Protein AF-A0A350ZYY3-F1 (afdb_monomer)

Foldseek 3Di:
DVVLLLVLLQVPVPDDSVRSLVVSLVVCVVVLCVVLVVVLVVLVCCCVPVDDVCNVVSVVVNVCSVVVSCCVN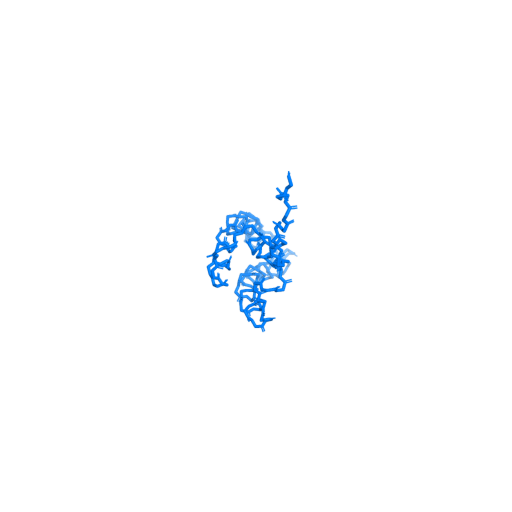VVVSVVCVVVVPDSVVNDDPPPPPPDPPD

Sequence (102 aa):
VFDRVRETFKKRRNMDTPAVLDHAITAMISRTVITHGSTLMMVVSMLIFGGETLYYFALALTIGICFGIYSSIFVASPLVMWLGVSREQFIKPKKEKEEAVV

Structure (mmCIF, N/CA/C/O backbone):
data_AF-A0A350ZYY3-F1
#
_entry.id   AF-A0A350ZYY3-F1
#
loop_
_atom_site.group_PDB
_atom_site.id
_atom_site.type_symbol
_atom_site.label_atom_id
_atom_site.label_alt_id
_atom_site.label_comp_id
_atom_site.label_asym_id
_atom_site.label_entity_id
_atom_site.label_seq_id
_atom_site.pdbx_PDB_ins_code
_atom_site.Cartn_x
_atom_site.Cartn_y
_atom_site.Cartn_z
_atom_site.occupancy
_atom_site.B_iso_or_equiv
_atom_site.auth_seq_id
_atom_site.auth_comp_id
_atom_site.auth_asym_id
_atom_site.auth_atom_id
_atom_site.pdbx_PDB_model_num
ATOM 1 N N . VAL A 1 1 ? -4.187 -2.493 7.513 1.00 73.00 1 VAL A N 1
ATOM 2 C CA . VAL A 1 1 ? -5.571 -1.962 7.593 1.00 73.00 1 VAL A CA 1
ATOM 3 C C . VAL A 1 1 ? -6.406 -2.672 8.643 1.00 73.00 1 VAL A C 1
ATOM 5 O O . VAL A 1 1 ? -6.749 -2.037 9.631 1.00 73.00 1 VAL A O 1
ATOM 8 N N . PHE A 1 2 ? -6.651 -3.977 8.498 1.00 74.50 2 PHE A N 1
ATOM 9 C CA . PHE A 1 2 ? -7.493 -4.757 9.418 1.00 74.50 2 PHE A CA 1
ATOM 10 C C . PHE A 1 2 ? -7.096 -4.663 10.899 1.00 74.50 2 PHE A C 1
ATOM 12 O O . PHE A 1 2 ? -7.954 -4.474 11.756 1.00 74.50 2 PHE A O 1
ATOM 19 N N . ASP A 1 3 ? -5.798 -4.715 11.205 1.00 79.00 3 ASP A N 1
ATOM 20 C CA . ASP A 1 3 ? -5.327 -4.594 12.589 1.00 79.00 3 ASP A CA 1
ATOM 21 C C . ASP A 1 3 ? -5.624 -3.208 13.191 1.00 79.00 3 ASP A C 1
ATOM 23 O O . ASP A 1 3 ? -6.132 -3.091 14.305 1.00 79.00 3 ASP A O 1
ATOM 27 N N . ARG A 1 4 ? -5.442 -2.141 12.401 1.00 79.12 4 ARG A N 1
ATOM 28 C CA . ARG A 1 4 ? -5.739 -0.768 12.829 1.00 79.12 4 ARG A CA 1
ATOM 29 C C . ARG A 1 4 ? -7.236 -0.533 13.027 1.00 79.12 4 ARG A C 1
ATOM 31 O O . ARG A 1 4 ? -7.625 0.177 13.954 1.00 79.12 4 ARG A O 1
ATOM 38 N N . VAL A 1 5 ? -8.069 -1.148 12.189 1.00 77.62 5 VAL A N 1
ATOM 39 C CA . VAL A 1 5 ? -9.530 -1.166 12.351 1.00 77.62 5 VAL A CA 1
ATOM 40 C C . VAL A 1 5 ? -9.896 -1.827 13.682 1.00 77.62 5 VAL A C 1
ATOM 42 O O . VAL A 1 5 ? -10.584 -1.215 14.499 1.00 77.62 5 VAL A O 1
ATOM 45 N N . ARG A 1 6 ? -9.346 -3.016 13.969 1.00 77.06 6 ARG A N 1
ATOM 46 C CA . ARG A 1 6 ? -9.550 -3.734 15.239 1.00 77.06 6 ARG A CA 1
ATOM 47 C C . ARG A 1 6 ? -9.104 -2.919 16.457 1.00 77.06 6 ARG A C 1
ATOM 49 O O . ARG A 1 6 ? -9.806 -2.860 17.466 1.00 77.06 6 ARG A O 1
ATOM 56 N N . GLU A 1 7 ? -7.949 -2.268 16.374 1.00 78.12 7 GLU A N 1
ATOM 57 C CA . GLU A 1 7 ? -7.430 -1.416 17.445 1.00 78.12 7 GLU A CA 1
ATOM 58 C C . GLU A 1 7 ? -8.328 -0.191 17.693 1.00 78.12 7 GLU A C 1
ATOM 60 O O . GLU A 1 7 ? -8.591 0.171 18.844 1.00 78.12 7 GLU A O 1
ATOM 65 N N . THR A 1 8 ? -8.841 0.423 16.623 1.00 76.81 8 THR A N 1
ATOM 66 C CA . THR A 1 8 ? -9.730 1.593 16.697 1.00 76.81 8 THR A CA 1
ATOM 67 C C . THR A 1 8 ? -11.081 1.213 17.307 1.00 76.81 8 THR A C 1
ATOM 69 O O . THR A 1 8 ? -11.544 1.920 18.203 1.00 76.81 8 THR A O 1
ATOM 72 N N . PHE A 1 9 ? -11.640 0.047 16.956 1.00 74.00 9 PHE A N 1
ATOM 73 C CA . PHE 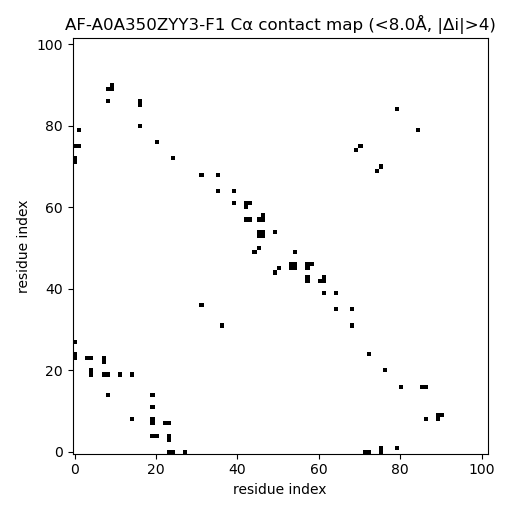A 1 9 ? -12.819 -0.524 17.625 1.00 74.00 9 PHE A CA 1
ATOM 74 C C . PHE A 1 9 ? -12.621 -0.699 19.139 1.00 74.00 9 PHE A C 1
ATOM 76 O O . PHE A 1 9 ? -13.532 -0.428 19.922 1.00 74.00 9 PHE A O 1
ATOM 83 N N . LYS A 1 10 ? -11.426 -1.119 19.577 1.00 71.88 10 LYS A N 1
ATOM 84 C CA . LYS A 1 10 ? -11.123 -1.329 21.003 1.00 71.88 10 LYS A CA 1
ATOM 85 C C . LYS A 1 10 ? -10.917 -0.016 21.771 1.00 71.88 10 LYS A C 1
ATOM 87 O O . LYS A 1 10 ? -11.287 0.067 22.940 1.00 71.88 10 LYS A O 1
ATOM 92 N N . LYS A 1 11 ? -10.318 1.002 21.139 1.00 75.38 11 LYS A N 1
ATOM 93 C CA . LYS A 1 11 ? -9.993 2.297 21.770 1.00 75.38 11 LYS A CA 1
ATOM 94 C C . LYS A 1 11 ? -11.153 3.297 21.762 1.00 75.38 11 LYS A C 1
ATOM 96 O O . LYS A 1 11 ? -11.280 4.083 22.697 1.00 75.38 11 LYS A O 1
ATOM 101 N N . ARG A 1 12 ? -11.993 3.301 20.722 1.00 70.56 12 ARG A N 1
ATOM 102 C CA . ARG A 1 12 ? -13.054 4.302 20.519 1.00 70.56 12 ARG A CA 1
ATOM 103 C C . ARG A 1 12 ? -14.426 3.676 20.731 1.00 70.56 12 ARG A C 1
ATOM 105 O O . ARG A 1 12 ? -15.090 3.205 19.816 1.00 70.56 12 ARG A O 1
ATOM 112 N N . ARG A 1 13 ? -14.868 3.713 21.984 1.00 64.00 13 ARG A N 1
ATOM 113 C CA . ARG A 1 13 ? -16.067 3.030 22.475 1.00 64.00 13 ARG A CA 1
ATOM 114 C C . ARG A 1 13 ? -17.389 3.765 22.172 1.00 64.00 13 ARG A C 1
ATOM 116 O O . ARG A 1 13 ? -18.353 3.514 22.874 1.00 64.00 13 ARG A O 1
ATOM 123 N N . ASN A 1 14 ? -17.459 4.655 21.184 1.00 67.81 14 ASN A N 1
ATOM 124 C CA . ASN A 1 14 ? -18.691 5.376 20.805 1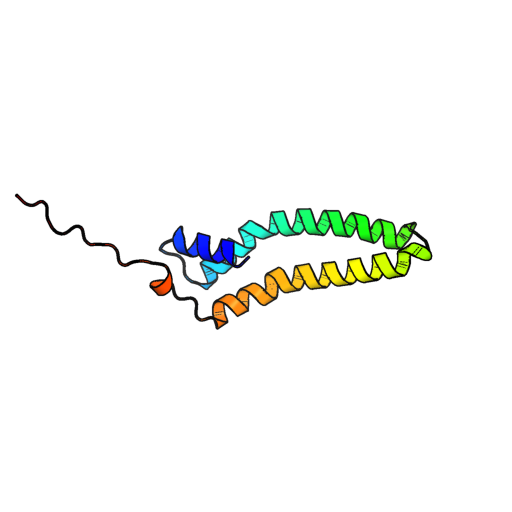.00 67.81 14 ASN A CA 1
ATOM 125 C C . ASN A 1 14 ? -18.758 5.710 19.301 1.00 67.81 14 ASN A C 1
ATOM 127 O O . ASN A 1 14 ? -19.560 6.540 18.897 1.00 67.81 14 ASN A O 1
ATOM 131 N N . MET A 1 15 ? -17.906 5.099 18.473 1.00 70.88 15 MET A N 1
ATOM 132 C CA . MET A 1 15 ? -17.914 5.327 17.024 1.00 70.88 15 MET A CA 1
ATOM 133 C C . MET A 1 15 ? -18.668 4.202 16.315 1.00 70.88 15 MET A C 1
ATOM 135 O O . MET 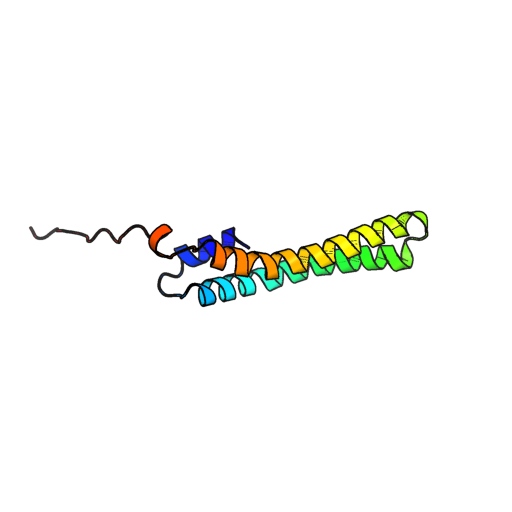A 1 15 ? -18.527 3.036 16.691 1.00 70.88 15 MET A O 1
ATOM 139 N N . ASP A 1 16 ? -19.456 4.571 15.308 1.00 78.25 16 ASP A N 1
ATOM 140 C CA . ASP A 1 16 ? -20.128 3.631 14.412 1.00 78.25 16 ASP A CA 1
ATOM 141 C C . ASP A 1 16 ? -19.114 2.932 13.487 1.00 78.25 16 ASP A C 1
ATOM 143 O O . ASP A 1 16 ? -18.021 3.454 13.241 1.00 78.25 16 ASP A O 1
ATOM 147 N N . THR A 1 17 ? -19.459 1.755 12.970 1.00 76.00 17 THR A N 1
ATOM 148 C CA . THR A 1 17 ? -18.593 0.926 12.116 1.00 76.00 17 THR A CA 1
ATOM 149 C C . THR A 1 17 ? -18.012 1.696 10.918 1.00 76.00 17 THR A C 1
ATOM 151 O O . THR A 1 17 ? -16.794 1.623 10.722 1.00 76.00 17 THR A O 1
ATOM 154 N N . PRO A 1 18 ? -18.787 2.506 10.163 1.00 80.38 18 PRO A N 1
ATOM 155 C CA . PRO A 1 18 ? -18.249 3.326 9.076 1.00 80.38 18 PRO A CA 1
ATOM 156 C C . PRO A 1 18 ? -17.272 4.399 9.571 1.00 80.38 18 PRO A C 1
ATOM 158 O O . PRO A 1 18 ? -16.238 4.626 8.949 1.00 80.38 18 PRO A O 1
ATOM 161 N N . ALA A 1 19 ? -17.548 5.017 10.723 1.00 82.00 19 ALA A N 1
ATOM 162 C CA . ALA A 1 19 ? -16.686 6.047 11.300 1.00 82.00 19 ALA A CA 1
ATOM 163 C C . ALA A 1 19 ? -15.357 5.466 11.812 1.00 82.00 19 ALA A C 1
ATOM 165 O O . ALA A 1 19 ? -14.305 6.097 11.703 1.00 82.00 19 ALA A O 1
ATOM 166 N N . VAL A 1 20 ? -15.380 4.249 12.368 1.00 82.00 20 VAL A N 1
ATOM 167 C CA . VAL A 1 20 ? -14.163 3.520 12.757 1.00 82.00 20 VAL A CA 1
ATOM 168 C C . VAL A 1 20 ? -13.306 3.215 11.532 1.00 82.00 20 VAL A C 1
ATOM 170 O O . VAL A 1 20 ? -12.082 3.352 11.586 1.00 82.00 20 VAL A O 1
ATOM 173 N N . LEU A 1 21 ? -13.947 2.812 10.437 1.00 80.81 21 LEU A N 1
ATOM 174 C CA . LEU A 1 21 ? -13.283 2.482 9.185 1.00 80.81 21 LEU A CA 1
ATOM 175 C C . LEU A 1 21 ? -12.629 3.719 8.564 1.00 80.81 21 LEU A C 1
ATOM 177 O O . LEU A 1 21 ? -11.433 3.690 8.283 1.00 80.81 21 LEU A O 1
ATOM 181 N N . ASP A 1 22 ? -13.372 4.820 8.457 1.00 85.38 22 ASP A N 1
ATOM 182 C CA . ASP A 1 22 ? -12.880 6.107 7.960 1.00 85.38 22 ASP A CA 1
ATOM 183 C C . ASP A 1 22 ? -11.676 6.618 8.770 1.00 85.38 22 ASP A C 1
ATOM 185 O O . ASP A 1 22 ? -10.618 6.948 8.222 1.00 85.38 22 ASP A O 1
ATOM 189 N N . HIS A 1 23 ? -11.768 6.559 10.102 1.00 86.56 23 HIS A N 1
ATOM 190 C CA . HIS A 1 23 ? -10.664 6.942 10.979 1.00 86.56 23 HIS A CA 1
ATOM 191 C C . HIS A 1 23 ? -9.450 6.016 10.818 1.00 86.56 23 HIS A C 1
ATOM 193 O O . HIS A 1 23 ? -8.301 6.468 10.872 1.00 86.56 23 HIS A O 1
ATOM 199 N N . ALA A 1 24 ? -9.666 4.709 10.656 1.00 83.25 24 ALA A N 1
ATOM 200 C CA . ALA A 1 24 ? -8.576 3.771 10.428 1.00 83.25 24 ALA A CA 1
ATOM 201 C C . ALA A 1 24 ? -7.872 4.074 9.100 1.00 83.25 24 ALA A C 1
ATOM 203 O O . ALA A 1 24 ? -6.645 4.184 9.095 1.00 83.25 24 ALA A O 1
ATOM 204 N N . ILE A 1 25 ? -8.629 4.262 8.013 1.00 84.75 25 ILE A N 1
ATOM 205 C CA . ILE A 1 25 ? -8.117 4.596 6.676 1.00 84.75 25 ILE A CA 1
ATOM 206 C C . ILE A 1 25 ? -7.303 5.889 6.730 1.00 84.75 25 ILE A C 1
ATOM 208 O O . ILE A 1 25 ? -6.129 5.881 6.356 1.00 84.75 25 ILE A O 1
ATOM 212 N N . THR A 1 26 ? -7.875 6.959 7.282 1.00 87.50 26 THR A N 1
ATOM 213 C CA . THR A 1 26 ? -7.212 8.264 7.412 1.00 87.50 26 THR A CA 1
ATOM 214 C C . THR A 1 26 ? -5.884 8.155 8.163 1.00 87.50 26 THR A C 1
ATOM 216 O O . THR A 1 26 ? -4.876 8.713 7.735 1.00 87.50 26 THR A O 1
ATOM 219 N N . ALA A 1 27 ? -5.829 7.357 9.235 1.00 86.50 27 ALA A N 1
ATOM 220 C CA . ALA A 1 27 ? -4.600 7.148 10.002 1.00 86.50 27 ALA A CA 1
ATOM 221 C C . ALA A 1 27 ? -3.499 6.387 9.237 1.00 86.50 27 ALA A C 1
ATOM 223 O O . ALA A 1 27 ? -2.331 6.451 9.623 1.00 86.50 27 ALA A O 1
ATOM 224 N N . MET A 1 28 ? -3.845 5.639 8.185 1.00 87.44 28 MET A N 1
ATOM 225 C CA . MET A 1 28 ? -2.879 4.881 7.384 1.00 87.44 28 MET A CA 1
ATOM 226 C C . MET A 1 28 ? -2.511 5.568 6.073 1.00 87.44 28 MET A C 1
ATOM 228 O O . MET A 1 28 ? -1.426 5.285 5.570 1.00 87.44 28 MET A O 1
ATOM 232 N N . ILE A 1 29 ? -3.341 6.483 5.556 1.00 87.62 29 ILE A N 1
ATOM 233 C CA . ILE A 1 29 ? -3.103 7.189 4.286 1.00 87.62 29 ILE A CA 1
ATOM 234 C C . ILE A 1 29 ? -1.685 7.756 4.216 1.00 87.62 29 ILE A C 1
ATOM 236 O O . ILE A 1 29 ? -0.979 7.461 3.258 1.00 87.62 29 ILE A O 1
ATOM 240 N N . SER A 1 30 ? -1.217 8.475 5.240 1.00 90.75 30 SER A N 1
ATOM 241 C CA . SER A 1 30 ? 0.122 9.080 5.205 1.00 90.75 30 SER A CA 1
ATOM 242 C C . SER A 1 30 ? 1.231 8.037 5.067 1.00 90.75 30 SER A C 1
ATOM 244 O O . SER A 1 30 ? 2.146 8.206 4.267 1.00 90.75 30 SER A O 1
ATOM 246 N N . ARG A 1 31 ? 1.142 6.920 5.800 1.00 89.50 31 ARG A N 1
ATOM 247 C CA . ARG A 1 31 ? 2.129 5.833 5.708 1.00 89.50 31 ARG A CA 1
ATOM 248 C C . ARG A 1 31 ? 2.077 5.164 4.335 1.00 89.50 31 ARG A C 1
ATOM 250 O O . ARG A 1 31 ? 3.124 4.937 3.738 1.00 89.50 31 ARG A O 1
ATOM 257 N N . THR A 1 32 ? 0.875 4.874 3.841 1.00 89.56 32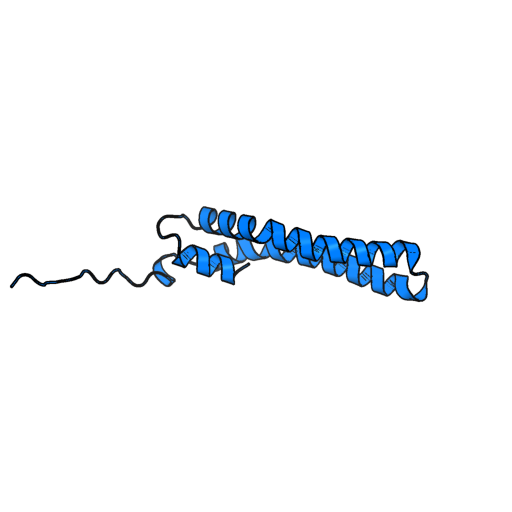 THR A N 1
ATOM 258 C CA . THR A 1 32 ? 0.661 4.273 2.521 1.00 89.56 32 THR A CA 1
ATOM 259 C C . THR A 1 32 ? 1.253 5.163 1.433 1.00 89.56 32 THR A C 1
ATOM 261 O O . THR A 1 32 ? 2.051 4.690 0.633 1.00 89.56 32 THR A O 1
ATOM 264 N N . VAL A 1 33 ? 0.945 6.461 1.443 1.00 90.06 33 VAL A N 1
ATOM 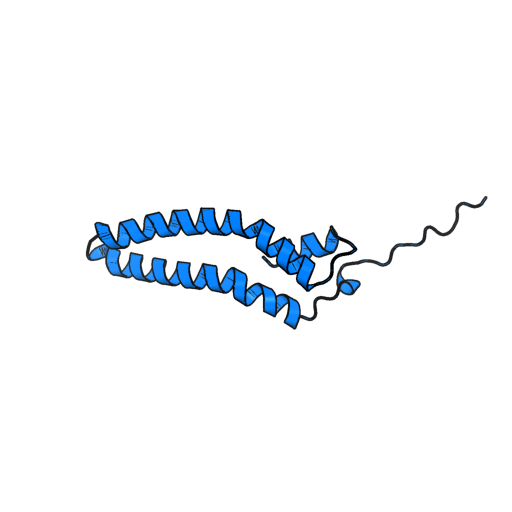265 C CA . VAL A 1 33 ? 1.453 7.427 0.459 1.00 90.06 33 VAL A CA 1
ATOM 266 C C . VAL A 1 33 ? 2.975 7.535 0.519 1.00 90.06 33 VAL A C 1
ATOM 268 O O . VAL A 1 33 ? 3.613 7.518 -0.525 1.00 90.06 33 VAL A O 1
ATOM 271 N N . ILE A 1 34 ? 3.578 7.586 1.709 1.00 92.56 34 ILE A N 1
ATOM 272 C CA . ILE A 1 34 ? 5.037 7.704 1.838 1.00 92.56 34 ILE A CA 1
ATOM 273 C C . ILE A 1 34 ? 5.745 6.451 1.310 1.00 92.56 34 ILE A C 1
ATOM 275 O O . ILE A 1 34 ? 6.662 6.564 0.501 1.00 92.56 34 ILE A O 1
ATOM 279 N N . THR A 1 35 ? 5.338 5.256 1.744 1.00 92.31 35 THR A N 1
ATOM 280 C CA . THR A 1 35 ? 6.018 4.009 1.356 1.00 92.31 35 THR A CA 1
ATOM 281 C C . THR A 1 35 ? 5.757 3.643 -0.103 1.00 92.31 35 THR A C 1
ATOM 283 O O . 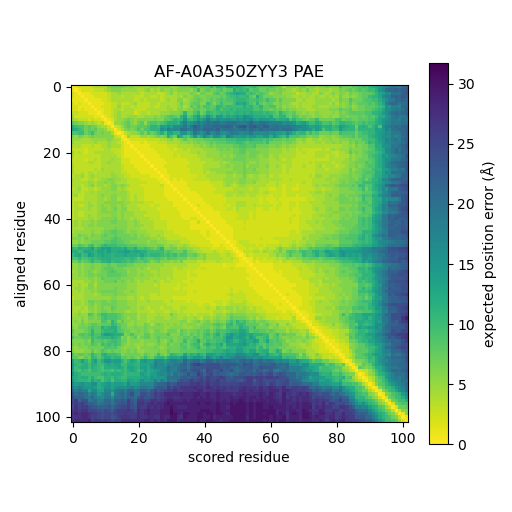THR A 1 35 ? 6.675 3.253 -0.825 1.00 92.31 35 THR A O 1
ATOM 286 N N . HIS A 1 36 ? 4.517 3.778 -0.571 1.00 91.94 36 HIS A N 1
ATOM 287 C CA . HIS A 1 36 ? 4.200 3.472 -1.960 1.00 91.94 36 HIS A CA 1
ATOM 288 C C . HIS A 1 36 ? 4.652 4.568 -2.924 1.00 91.94 36 HIS A C 1
ATOM 290 O O . HIS A 1 36 ? 5.082 4.259 -4.027 1.00 91.94 36 HIS A O 1
ATOM 296 N N . GLY A 1 37 ? 4.611 5.835 -2.514 1.00 93.00 37 GLY A N 1
ATOM 297 C CA . GLY A 1 37 ? 5.104 6.950 -3.319 1.00 93.00 37 GLY A CA 1
ATOM 298 C C . GLY A 1 37 ? 6.615 6.892 -3.524 1.00 93.00 37 GLY A C 1
ATOM 299 O O . GLY A 1 37 ? 7.080 7.061 -4.648 1.00 93.00 37 GLY A O 1
ATOM 300 N N . SER A 1 38 ? 7.390 6.588 -2.476 1.00 94.56 38 SER A N 1
ATOM 301 C CA . SER A 1 38 ? 8.847 6.454 -2.602 1.00 94.56 38 SER A CA 1
ATOM 302 C C . SER A 1 38 ? 9.247 5.262 -3.474 1.00 94.56 38 SER A C 1
ATOM 304 O O . SER A 1 38 ? 10.123 5.387 -4.331 1.00 94.56 38 SER A O 1
ATOM 306 N N . THR A 1 39 ? 8.567 4.123 -3.321 1.00 94.56 39 THR A N 1
ATOM 307 C CA . THR A 1 39 ? 8.814 2.941 -4.160 1.00 94.56 39 THR A CA 1
ATOM 308 C C . THR A 1 39 ? 8.376 3.165 -5.605 1.00 94.56 39 THR A C 1
ATOM 310 O O . THR A 1 39 ? 9.135 2.831 -6.508 1.00 94.56 39 THR A O 1
ATOM 313 N N . LEU A 1 40 ? 7.225 3.799 -5.856 1.00 94.38 40 LEU A N 1
ATOM 314 C CA . LEU A 1 40 ? 6.809 4.174 -7.211 1.00 94.38 40 LEU A CA 1
ATOM 315 C C . LEU A 1 40 ? 7.808 5.124 -7.865 1.00 94.38 40 LEU A C 1
ATOM 317 O O . LEU A 1 40 ? 8.170 4.906 -9.013 1.00 94.38 40 LEU A O 1
ATOM 321 N N . MET A 1 41 ? 8.304 6.133 -7.145 1.00 94.44 41 MET A N 1
ATOM 322 C CA . MET A 1 41 ? 9.311 7.055 -7.678 1.00 94.44 41 MET A CA 1
ATOM 323 C C . MET A 1 41 ? 10.580 6.312 -8.125 1.00 94.44 41 MET A C 1
ATOM 325 O O . MET A 1 41 ? 11.096 6.560 -9.218 1.00 94.44 41 MET A O 1
ATOM 329 N N . MET A 1 42 ? 11.045 5.353 -7.318 1.00 95.50 42 MET A N 1
ATOM 330 C CA . MET A 1 42 ? 12.176 4.490 -7.664 1.00 95.50 42 MET A CA 1
ATOM 331 C C . MET A 1 42 ? 11.876 3.623 -8.898 1.00 95.50 42 MET A C 1
ATOM 333 O O . MET A 1 42 ? 12.659 3.616 -9.846 1.00 95.50 42 MET A O 1
ATOM 337 N N . VAL A 1 43 ? 10.749 2.902 -8.910 1.00 95.81 43 VAL A N 1
ATOM 338 C CA . VAL A 1 43 ? 10.412 1.975 -10.004 1.00 95.81 43 VAL A CA 1
ATOM 339 C C . VAL A 1 43 ? 10.153 2.724 -11.311 1.00 95.81 43 VAL A C 1
ATOM 341 O O . VAL A 1 43 ? 10.604 2.274 -12.358 1.00 95.81 43 VAL A O 1
ATOM 344 N N . VAL A 1 44 ? 9.499 3.887 -11.272 1.00 94.31 44 VAL A N 1
ATOM 345 C CA . VAL A 1 44 ? 9.280 4.736 -12.454 1.00 94.31 44 VAL A CA 1
ATOM 346 C C . VAL A 1 44 ? 10.607 5.239 -13.015 1.00 94.31 44 VAL A C 1
ATOM 348 O O . VAL A 1 44 ? 10.807 5.206 -14.228 1.00 94.31 44 VAL A O 1
ATOM 351 N N . SER A 1 45 ? 11.549 5.629 -12.152 1.00 95.12 45 SER A N 1
ATOM 352 C CA . SER A 1 45 ? 12.902 5.984 -12.597 1.00 95.12 45 SER A CA 1
ATOM 353 C C . SER A 1 45 ? 13.581 4.798 -13.289 1.00 95.12 45 SER A C 1
ATOM 355 O O . SER A 1 45 ? 14.171 4.959 -14.351 1.00 95.12 45 SER A O 1
ATOM 357 N N . MET A 1 46 ? 13.435 3.586 -12.750 1.00 94.88 46 MET A N 1
ATOM 358 C CA . MET A 1 46 ? 13.953 2.369 -13.380 1.00 94.88 46 MET A CA 1
ATOM 359 C C . MET A 1 46 ? 13.234 2.023 -14.695 1.00 94.88 46 MET A C 1
ATOM 361 O O . MET A 1 46 ? 13.868 1.523 -15.617 1.00 94.88 46 MET A O 1
ATOM 365 N N . LEU A 1 47 ? 11.937 2.310 -14.816 1.00 92.62 47 LEU A N 1
ATOM 366 C CA . LEU A 1 47 ? 11.158 2.057 -16.030 1.00 92.62 47 LEU A CA 1
ATOM 367 C C . LEU A 1 47 ? 11.571 2.985 -17.182 1.00 92.62 47 LEU A C 1
ATOM 369 O O . LEU A 1 47 ? 11.607 2.548 -18.329 1.00 92.62 47 LEU A O 1
ATOM 373 N N . ILE A 1 48 ? 11.886 4.249 -16.878 1.00 93.31 48 ILE A N 1
ATOM 374 C CA . ILE A 1 48 ? 12.270 5.259 -17.877 1.00 93.31 48 ILE A CA 1
ATOM 375 C C . ILE A 1 48 ? 13.774 5.196 -18.186 1.00 93.31 48 ILE A C 1
ATOM 377 O O . ILE A 1 48 ? 14.163 5.295 -19.347 1.00 93.31 48 ILE A O 1
ATOM 381 N N . PHE A 1 49 ? 14.623 5.022 -17.167 1.00 93.50 49 PHE A N 1
ATOM 382 C CA . PHE A 1 49 ? 16.084 5.130 -17.291 1.00 93.50 49 PHE A CA 1
ATOM 383 C C . PHE A 1 49 ? 16.839 3.792 -17.185 1.00 93.50 49 PHE A C 1
ATOM 385 O O . PHE A 1 49 ? 18.046 3.765 -17.404 1.00 93.50 49 PHE A O 1
ATOM 392 N N . GLY A 1 50 ? 16.180 2.680 -16.841 1.00 88.56 50 GLY A N 1
ATOM 393 C CA . GLY A 1 50 ? 16.839 1.394 -16.556 1.00 88.56 50 GLY A CA 1
ATOM 394 C C . GLY A 1 50 ? 17.212 0.536 -17.773 1.00 88.56 50 GLY A C 1
ATOM 395 O O . GLY A 1 50 ? 17.910 -0.463 -17.606 1.00 88.56 50 GLY A O 1
ATOM 396 N N . GLY A 1 51 ? 16.780 0.905 -18.984 1.00 91.19 51 GLY A N 1
ATOM 397 C CA . GLY A 1 51 ? 17.078 0.170 -20.222 1.00 91.19 51 GLY A CA 1
ATOM 398 C C . GLY A 1 51 ? 16.293 -1.142 -20.400 1.00 91.19 51 GLY A C 1
ATOM 399 O O . GLY A 1 51 ? 15.460 -1.513 -19.572 1.00 91.19 51 GLY A O 1
ATOM 400 N N . GLU A 1 52 ? 16.552 -1.857 -21.501 1.00 90.81 52 GLU A N 1
ATOM 401 C CA . GLU A 1 52 ? 15.757 -3.026 -21.928 1.00 90.81 52 GLU A CA 1
ATOM 402 C C . GLU A 1 52 ? 15.784 -4.188 -20.926 1.00 90.81 52 GLU A C 1
ATOM 404 O O . GLU A 1 52 ? 14.759 -4.825 -20.682 1.00 90.81 52 GLU A O 1
ATOM 409 N N . THR A 1 53 ? 16.931 -4.427 -20.284 1.00 92.69 53 THR A N 1
ATOM 410 C CA . THR A 1 53 ? 17.104 -5.524 -19.321 1.00 92.69 53 THR A CA 1
ATOM 411 C C . THR A 1 53 ? 16.183 -5.388 -18.106 1.00 92.69 53 THR A C 1
ATOM 413 O O . THR A 1 53 ? 15.696 -6.388 -17.583 1.00 92.69 53 THR A O 1
ATOM 416 N N . LEU A 1 54 ? 15.931 -4.158 -17.644 1.00 93.88 54 LEU A N 1
ATOM 417 C CA . LEU A 1 54 ? 15.124 -3.890 -16.449 1.00 93.88 54 LEU A CA 1
ATOM 418 C C . LEU A 1 54 ? 13.675 -3.516 -16.771 1.00 93.88 54 LEU A C 1
ATOM 420 O O . LEU A 1 54 ? 12.853 -3.471 -15.856 1.00 93.88 54 LEU A O 1
ATOM 424 N N . TYR A 1 55 ? 13.341 -3.285 -18.042 1.00 92.88 55 TYR A N 1
ATOM 425 C CA . TYR A 1 55 ? 12.041 -2.763 -18.454 1.00 92.88 55 TYR A CA 1
ATOM 426 C C . TYR A 1 55 ? 10.871 -3.636 -17.984 1.00 92.88 55 TYR A C 1
ATOM 428 O O . TYR A 1 55 ? 9.986 -3.160 -17.275 1.00 92.88 55 TYR A O 1
ATOM 436 N N . TYR A 1 56 ? 10.882 -4.934 -18.303 1.00 94.12 56 TYR A N 1
ATOM 437 C CA . TYR A 1 56 ? 9.787 -5.835 -17.922 1.00 94.12 56 TYR A CA 1
ATOM 438 C C . TYR A 1 56 ? 9.695 -6.055 -16.411 1.00 94.12 56 TYR A C 1
ATOM 440 O O . TYR A 1 56 ? 8.599 -6.206 -15.869 1.00 94.12 56 TYR A O 1
ATOM 448 N N . PHE A 1 57 ? 10.831 -6.020 -15.716 1.00 93.94 57 PHE A N 1
ATOM 449 C CA . PHE A 1 57 ? 10.864 -6.102 -14.261 1.00 93.94 57 PHE A CA 1
ATOM 450 C C . PHE A 1 57 ? 10.248 -4.848 -13.621 1.00 93.94 57 PHE A C 1
ATOM 452 O O . PHE A 1 57 ? 9.353 -4.956 -12.781 1.00 93.94 57 PHE A O 1
ATOM 459 N N . ALA A 1 58 ? 10.651 -3.656 -14.071 1.00 94.25 58 ALA A N 1
ATOM 460 C CA . ALA A 1 58 ? 10.085 -2.384 -13.630 1.00 94.25 58 ALA A CA 1
ATOM 461 C C . ALA A 1 58 ? 8.586 -2.286 -13.946 1.00 94.25 58 ALA A C 1
ATOM 463 O O . ALA A 1 58 ? 7.805 -1.810 -13.122 1.00 94.25 58 ALA A O 1
ATOM 464 N N . LEU A 1 59 ? 8.169 -2.770 -15.118 1.00 94.38 59 LEU A N 1
ATOM 465 C CA . LEU A 1 59 ? 6.775 -2.782 -15.546 1.00 94.38 59 LEU A CA 1
ATOM 466 C C . LEU A 1 59 ? 5.924 -3.662 -14.621 1.00 94.38 59 LEU A C 1
ATOM 468 O O . LEU A 1 59 ? 4.906 -3.202 -14.103 1.00 94.38 59 LEU A O 1
ATOM 472 N N . ALA A 1 60 ? 6.373 -4.891 -14.348 1.00 95.31 60 ALA A N 1
ATOM 473 C CA . ALA A 1 60 ? 5.691 -5.807 -13.437 1.00 95.31 60 ALA A CA 1
ATOM 474 C C . ALA A 1 60 ? 5.581 -5.229 -12.016 1.00 95.31 60 ALA A C 1
ATOM 476 O O . ALA A 1 60 ? 4.510 -5.286 -11.408 1.00 95.31 60 ALA A O 1
ATOM 477 N N . LEU A 1 61 ? 6.656 -4.615 -11.505 1.00 94.88 61 LEU A N 1
ATOM 478 C CA . LEU A 1 61 ? 6.647 -3.945 -10.202 1.00 94.88 61 LEU A CA 1
ATOM 479 C C . LEU A 1 61 ? 5.689 -2.752 -10.168 1.00 94.88 61 LEU A C 1
ATOM 481 O O . LEU A 1 61 ? 4.929 -2.613 -9.214 1.00 94.88 61 LEU A O 1
ATOM 485 N N . THR A 1 62 ? 5.692 -1.911 -11.204 1.00 93.62 62 THR A N 1
ATOM 486 C CA . THR A 1 62 ? 4.813 -0.733 -11.290 1.00 93.62 62 THR A CA 1
ATOM 487 C C . THR A 1 62 ? 3.352 -1.161 -11.235 1.00 93.62 62 THR A C 1
ATOM 489 O O . THR A 1 62 ? 2.582 -0.662 -10.415 1.00 93.62 62 THR A O 1
ATOM 492 N N . ILE A 1 63 ? 2.984 -2.141 -12.064 1.00 94.75 63 ILE A N 1
ATOM 493 C CA . ILE A 1 63 ? 1.632 -2.700 -12.112 1.00 94.75 63 ILE A CA 1
ATOM 494 C C . ILE A 1 63 ? 1.261 -3.295 -10.747 1.00 94.75 63 ILE A C 1
ATOM 496 O O . ILE A 1 63 ? 0.224 -2.943 -10.182 1.00 94.75 63 ILE A O 1
ATOM 500 N N . GLY A 1 64 ? 2.125 -4.140 -10.178 1.00 93.88 64 GLY A N 1
ATOM 501 C CA . GLY A 1 64 ? 1.887 -4.775 -8.883 1.00 93.88 64 GLY A CA 1
ATOM 502 C C . GLY A 1 64 ? 1.684 -3.770 -7.747 1.00 93.88 64 GLY A C 1
ATOM 503 O O . GLY A 1 64 ? 0.774 -3.935 -6.934 1.00 93.88 64 GLY A O 1
ATOM 504 N N . ILE A 1 65 ? 2.475 -2.694 -7.713 1.00 92.81 65 ILE A N 1
ATOM 505 C CA . ILE A 1 65 ? 2.347 -1.642 -6.702 1.00 92.81 65 ILE A CA 1
ATOM 506 C C . ILE A 1 65 ? 1.028 -0.875 -6.876 1.00 92.81 65 ILE A C 1
ATOM 508 O O . ILE A 1 65 ? 0.313 -0.695 -5.890 1.00 92.81 65 ILE A O 1
ATOM 512 N N . CYS A 1 66 ? 0.656 -0.485 -8.100 1.00 90.19 66 CYS A N 1
ATOM 513 C CA . CYS A 1 66 ? -0.610 0.206 -8.370 1.00 90.19 66 CYS A CA 1
ATOM 514 C C . CYS A 1 66 ? -1.824 -0.607 -7.891 1.00 90.19 66 CYS A C 1
ATOM 516 O O . CYS A 1 66 ? -2.662 -0.097 -7.140 1.00 90.19 66 CYS A O 1
ATOM 518 N N . PHE A 1 67 ? -1.891 -1.891 -8.258 1.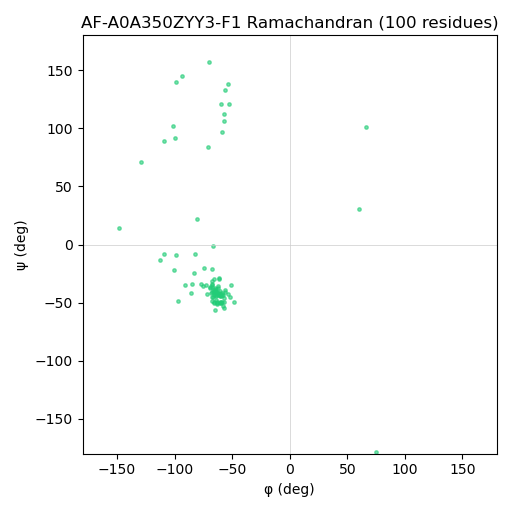00 91.31 67 PHE A N 1
ATOM 519 C CA . PHE A 1 67 ? -2.969 -2.776 -7.812 1.00 91.31 67 PHE A CA 1
ATOM 520 C C . PHE A 1 67 ? -2.906 -3.067 -6.305 1.00 91.31 67 PHE A C 1
ATOM 522 O O . PHE A 1 67 ? -3.948 -3.150 -5.653 1.00 91.31 67 PHE A O 1
ATOM 529 N N . GLY A 1 68 ? -1.708 -3.164 -5.722 1.00 88.44 68 GLY A N 1
ATOM 530 C CA . GLY A 1 68 ? -1.512 -3.389 -4.290 1.00 88.44 68 GLY A CA 1
ATOM 531 C C . GLY A 1 68 ? -2.025 -2.239 -3.418 1.00 88.44 68 GLY A C 1
ATOM 532 O O . GLY A 1 68 ? -2.713 -2.486 -2.423 1.00 88.44 68 GLY A O 1
ATOM 533 N N . ILE A 1 69 ? -1.751 -0.988 -3.805 1.00 86.75 69 ILE A N 1
ATOM 534 C CA . ILE A 1 69 ? -2.247 0.209 -3.100 1.00 86.75 69 ILE A CA 1
ATOM 535 C C . ILE A 1 69 ? -3.771 0.256 -3.155 1.00 86.75 69 ILE A C 1
ATOM 537 O O . ILE A 1 69 ? -4.428 0.409 -2.123 1.00 86.75 69 ILE A O 1
ATOM 541 N N . TYR A 1 70 ? -4.326 0.100 -4.361 1.00 85.31 70 TYR A N 1
ATOM 542 C CA . TYR A 1 70 ? -5.765 0.155 -4.584 1.00 85.31 70 TYR A CA 1
ATOM 543 C C . TYR A 1 70 ? -6.489 -0.934 -3.782 1.00 85.31 70 TYR A C 1
ATOM 545 O O . TYR A 1 70 ? -7.406 -0.638 -3.015 1.00 85.31 70 TYR A O 1
ATOM 553 N N . SER A 1 71 ? -6.010 -2.179 -3.870 1.00 84.81 71 SER A N 1
ATOM 554 C CA . SER A 1 71 ? -6.586 -3.317 -3.148 1.00 84.81 71 SER A CA 1
ATOM 555 C C . SER A 1 71 ? -6.560 -3.110 -1.630 1.00 84.81 71 SER A C 1
ATOM 557 O O . SER A 1 71 ? -7.567 -3.298 -0.946 1.00 84.81 71 SER A O 1
ATOM 559 N N . SER A 1 72 ? -5.443 -2.620 -1.090 1.00 79.75 72 SER A N 1
ATOM 560 C CA . SER A 1 72 ? -5.264 -2.468 0.358 1.00 79.75 72 SER A CA 1
ATOM 561 C C . SER A 1 72 ? -6.266 -1.509 1.015 1.00 79.75 72 SER A C 1
ATOM 563 O O . SER A 1 72 ? -6.600 -1.704 2.184 1.00 79.75 72 SER A O 1
ATOM 565 N N . ILE A 1 73 ? -6.752 -0.488 0.297 1.00 77.06 73 ILE A N 1
ATOM 566 C CA . ILE A 1 73 ? -7.700 0.510 0.826 1.00 77.06 73 ILE A CA 1
ATOM 567 C C . ILE A 1 73 ? -9.146 0.150 0.456 1.00 77.06 73 ILE A C 1
ATOM 569 O O . ILE A 1 73 ? -10.026 0.133 1.324 1.00 77.06 73 ILE A O 1
ATOM 573 N N . PHE A 1 74 ? -9.389 -0.164 -0.820 1.00 74.50 74 PHE A N 1
ATOM 574 C CA . PHE A 1 74 ? -10.741 -0.341 -1.354 1.00 74.50 74 PHE A CA 1
ATOM 575 C C . PHE A 1 74 ? -11.325 -1.730 -1.114 1.00 74.50 74 PHE A C 1
ATOM 577 O O . PHE A 1 74 ? -12.541 -1.847 -1.050 1.00 74.50 74 PHE A O 1
ATOM 584 N N . VAL A 1 75 ? -10.505 -2.771 -0.940 1.00 76.75 75 VAL A N 1
ATOM 585 C CA . VAL A 1 75 ? -11.002 -4.135 -0.678 1.00 76.75 75 VAL A CA 1
ATOM 586 C C . VAL A 1 75 ? -11.128 -4.389 0.824 1.00 76.75 75 VAL A C 1
ATOM 588 O O . VAL A 1 75 ? -12.077 -5.029 1.271 1.00 76.75 75 VAL A O 1
ATOM 591 N N . ALA A 1 76 ? -10.224 -3.830 1.636 1.00 72.69 76 ALA A N 1
ATOM 592 C CA . ALA A 1 76 ? -10.237 -4.029 3.085 1.00 72.69 76 ALA A CA 1
ATOM 593 C C . ALA A 1 76 ? -11.483 -3.445 3.772 1.00 72.69 76 ALA A C 1
ATOM 595 O O . ALA A 1 76 ? -12.018 -4.049 4.699 1.00 72.69 76 ALA A O 1
ATOM 596 N N . SER A 1 77 ? -11.956 -2.291 3.305 1.00 71.44 77 SER A N 1
ATOM 597 C CA . SER A 1 77 ? -13.107 -1.581 3.871 1.00 71.44 77 SER A CA 1
ATOM 598 C C . SER A 1 77 ? -14.431 -2.363 3.732 1.00 71.44 77 SER A C 1
ATOM 600 O O . SER A 1 77 ? -15.036 -2.696 4.756 1.00 71.44 77 SER A O 1
ATOM 602 N N . PRO A 1 78 ? -14.863 -2.757 2.518 1.00 72.56 78 PRO A N 1
ATOM 603 C CA . PRO A 1 78 ? -16.048 -3.588 2.338 1.00 72.56 78 PRO A CA 1
ATOM 604 C C . PRO A 1 78 ? -15.878 -4.995 2.919 1.00 72.56 78 PRO A C 1
ATOM 606 O O . PRO A 1 78 ? -16.860 -5.546 3.397 1.00 72.56 78 PRO A O 1
ATOM 609 N N . LEU A 1 79 ? -14.663 -5.563 2.971 1.00 74.88 79 LEU A N 1
ATOM 610 C CA . LEU A 1 79 ? -14.431 -6.844 3.656 1.00 74.88 79 LEU A CA 1
ATOM 611 C C . LEU A 1 79 ? -14.777 -6.780 5.146 1.00 74.88 79 LEU A C 1
ATOM 613 O O . LEU A 1 79 ? -15.420 -7.693 5.654 1.00 74.88 79 LEU A O 1
ATOM 617 N N . VAL A 1 80 ? -14.378 -5.715 5.850 1.00 72.56 80 VAL A N 1
ATOM 618 C CA . VAL A 1 80 ? -14.727 -5.532 7.272 1.00 72.56 80 VAL A CA 1
ATOM 619 C C . VAL A 1 80 ? -16.236 -5.386 7.450 1.00 72.56 80 VAL A C 1
ATOM 621 O O . VAL A 1 80 ? -16.795 -5.958 8.383 1.00 72.56 80 VAL A O 1
ATOM 624 N N . MET A 1 81 ? -16.895 -4.642 6.559 1.00 71.25 81 MET A N 1
ATOM 625 C CA . MET A 1 81 ? -18.350 -4.483 6.593 1.00 71.25 81 MET A CA 1
ATOM 626 C C . MET A 1 81 ? -19.073 -5.805 6.299 1.00 71.25 81 MET A C 1
ATOM 628 O O . MET A 1 81 ? -20.050 -6.132 6.964 1.00 71.25 81 MET A O 1
ATOM 632 N N . TRP A 1 82 ? -18.569 -6.589 5.343 1.00 69.69 82 TRP A N 1
ATOM 633 C CA . TRP A 1 82 ? -19.155 -7.863 4.925 1.00 69.69 82 TRP A CA 1
ATOM 634 C C . TRP A 1 82 ? -18.955 -8.981 5.950 1.00 69.69 82 TRP A C 1
ATOM 636 O O . TRP A 1 82 ? -19.859 -9.779 6.174 1.00 69.69 82 TRP A O 1
ATOM 646 N N . LEU A 1 83 ? -17.814 -8.996 6.645 1.00 71.38 83 LEU A N 1
ATOM 647 C CA . LEU A 1 83 ? -17.548 -9.906 7.765 1.00 71.38 83 LEU A CA 1
ATOM 648 C C . LEU A 1 83 ? -18.440 -9.639 8.991 1.00 71.38 83 LEU A C 1
ATOM 650 O O . LEU A 1 83 ? -18.311 -10.345 9.989 1.00 71.38 83 LEU A O 1
ATOM 654 N N . GLY A 1 84 ? -19.326 -8.635 8.936 1.00 64.25 84 GLY A N 1
ATOM 655 C CA . GLY A 1 84 ? -20.309 -8.367 9.983 1.00 64.25 84 GLY A CA 1
ATOM 656 C C . GLY A 1 84 ? -19.663 -8.067 11.330 1.00 64.25 84 GLY A C 1
ATOM 657 O O . GLY A 1 84 ? -20.228 -8.407 12.365 1.00 64.25 84 GLY A O 1
ATOM 658 N N . VAL A 1 85 ? -18.459 -7.480 11.310 1.00 63.94 85 VAL A N 1
ATOM 659 C CA . VAL A 1 85 ? -17.661 -7.167 12.499 1.00 63.94 85 VAL A CA 1
ATOM 660 C C . VAL A 1 85 ? -18.480 -6.232 13.388 1.00 63.94 85 VAL A C 1
ATOM 662 O O . VAL A 1 85 ? -18.518 -5.022 13.164 1.00 63.94 85 VAL A O 1
ATOM 665 N N . SER A 1 86 ? -19.153 -6.799 14.389 1.00 58.03 86 SER A N 1
ATOM 666 C CA . SER A 1 86 ? -19.981 -6.039 15.321 1.00 58.03 86 SER A CA 1
ATOM 667 C C . SER A 1 86 ? -19.177 -5.655 16.558 1.00 58.03 86 SER A C 1
ATOM 669 O O . SER A 1 86 ? -18.339 -6.416 17.057 1.00 58.03 86 SER A O 1
ATOM 671 N N . ARG A 1 87 ? -19.468 -4.467 17.103 1.00 60.44 87 ARG A N 1
ATOM 672 C CA . ARG A 1 87 ? -18.887 -3.970 18.361 1.00 60.44 87 ARG A CA 1
ATOM 673 C C . ARG A 1 87 ? -19.015 -4.980 19.498 1.00 60.44 87 ARG A C 1
ATOM 675 O O . ARG A 1 87 ? -18.099 -5.059 20.320 1.00 60.44 87 ARG A O 1
ATOM 682 N N . GLU A 1 88 ? -20.104 -5.750 19.544 1.00 61.41 88 GLU A N 1
ATOM 683 C CA . GLU A 1 88 ? -20.336 -6.736 20.605 1.00 61.41 88 GLU A CA 1
ATOM 684 C C . GLU A 1 88 ? -19.261 -7.835 20.649 1.00 61.41 88 GLU A C 1
ATOM 686 O O . GLU A 1 88 ? -18.943 -8.331 21.727 1.00 61.41 88 GLU A O 1
ATOM 691 N N . GLN A 1 89 ? -18.625 -8.172 19.521 1.00 58.31 89 GLN A N 1
ATOM 692 C CA . GLN A 1 89 ? -17.612 -9.236 19.466 1.00 58.31 89 GLN A CA 1
ATOM 693 C C . GLN A 1 89 ? -16.263 -8.824 20.081 1.00 58.31 89 GLN A C 1
ATOM 695 O O . GLN A 1 89 ? -15.456 -9.679 20.450 1.00 58.31 89 GLN A O 1
ATOM 700 N N . PHE A 1 90 ? -15.999 -7.519 20.213 1.00 58.50 90 PHE A N 1
ATOM 701 C CA . PHE A 1 90 ? -14.720 -6.992 20.713 1.00 58.50 90 PHE A CA 1
ATOM 702 C C . PHE A 1 90 ? -14.834 -6.288 22.069 1.00 58.50 90 PHE A C 1
ATOM 704 O O . PHE A 1 90 ? -13.814 -6.045 22.724 1.00 58.50 90 PHE A O 1
ATOM 711 N N . ILE A 1 91 ? -16.052 -5.974 22.516 1.00 58.94 91 ILE A N 1
ATOM 712 C CA . ILE A 1 91 ? -16.318 -5.323 23.798 1.00 58.94 91 ILE A CA 1
ATOM 713 C C . ILE A 1 91 ? -16.785 -6.390 24.787 1.00 58.94 91 ILE A C 1
ATOM 715 O O . ILE A 1 91 ? -17.949 -6.770 24.799 1.00 58.94 91 ILE A O 1
ATOM 719 N N . LYS A 1 92 ? -15.887 -6.837 25.678 1.00 59.03 92 LYS A N 1
ATOM 720 C CA . LYS A 1 92 ? -16.327 -7.564 26.878 1.00 59.03 92 LYS A CA 1
ATOM 721 C C . LYS A 1 92 ? -17.316 -6.667 27.644 1.00 59.03 92 LYS A C 1
ATOM 723 O O . LYS A 1 92 ? -17.011 -5.475 27.810 1.00 59.03 92 LYS A O 1
ATOM 728 N N . PRO A 1 93 ? -18.472 -7.195 28.091 1.00 57.75 93 PRO A N 1
ATOM 729 C CA . PRO A 1 93 ? -19.444 -6.415 28.844 1.00 57.75 93 PRO A CA 1
ATOM 730 C C . PRO A 1 93 ? -18.732 -5.764 30.030 1.00 57.75 93 PRO A C 1
ATOM 732 O O . PRO A 1 93 ? -17.837 -6.353 30.644 1.00 57.75 93 PRO A O 1
ATOM 735 N N . LYS A 1 94 ? -19.056 -4.494 30.287 1.00 54.44 94 LYS A N 1
ATOM 736 C CA . LYS A 1 94 ? -18.542 -3.770 31.451 1.00 54.44 94 LYS A CA 1
ATOM 737 C C . LYS A 1 94 ? -18.973 -4.610 32.658 1.00 54.44 94 LYS A C 1
ATOM 739 O O . LYS A 1 94 ? -20.170 -4.721 32.876 1.00 54.44 94 LYS A O 1
ATOM 744 N N . LYS A 1 95 ? -18.035 -5.238 33.384 1.00 55.88 95 LYS A N 1
ATOM 745 C CA . LYS A 1 95 ? -18.343 -5.751 34.723 1.00 55.88 95 LYS A CA 1
ATOM 746 C C . LYS A 1 95 ? -18.832 -4.541 35.502 1.00 55.88 95 LYS A C 1
ATOM 748 O O . LYS A 1 95 ? -18.053 -3.621 35.767 1.00 55.88 95 LYS A O 1
ATOM 753 N N . GLU A 1 96 ? -20.133 -4.499 35.729 1.00 49.62 96 GLU A N 1
ATOM 754 C CA . GLU A 1 96 ? -20.723 -3.657 36.743 1.00 49.62 96 GLU A CA 1
ATOM 755 C C . GLU A 1 96 ? -19.966 -4.002 38.023 1.00 49.62 96 GLU A C 1
ATOM 757 O O . GLU A 1 96 ? -19.796 -5.174 38.362 1.00 49.62 96 GLU A O 1
ATOM 762 N N . LYS A 1 97 ? -19.323 -3.000 38.623 1.00 51.19 97 LYS A N 1
ATOM 763 C CA . LYS A 1 97 ? -18.731 -3.183 39.941 1.00 51.19 97 LYS A CA 1
ATOM 764 C C . LYS A 1 97 ? -19.918 -3.268 40.894 1.00 51.19 97 LYS A C 1
ATOM 766 O O . LYS A 1 97 ? -20.336 -2.243 41.419 1.00 51.19 97 LYS A O 1
ATOM 771 N N . GLU A 1 98 ? -20.491 -4.459 41.024 1.00 55.03 98 GLU A N 1
ATOM 772 C CA . GLU A 1 98 ? -21.307 -4.804 42.177 1.00 55.03 98 GLU A CA 1
ATOM 773 C C . GLU A 1 98 ? -20.418 -4.676 43.417 1.00 55.03 98 GLU A C 1
ATOM 775 O O . GLU A 1 98 ? -19.353 -5.286 43.511 1.00 55.03 98 GLU A O 1
ATOM 780 N N . GLU A 1 99 ? -20.875 -3.794 44.301 1.00 55.03 99 GLU A N 1
ATOM 781 C CA . GLU A 1 99 ? -20.721 -3.851 45.750 1.00 55.03 99 GLU A CA 1
ATOM 782 C C . GLU A 1 99 ? -19.308 -3.710 46.338 1.00 55.03 99 GLU A C 1
ATOM 784 O O . GLU A 1 99 ? -18.534 -4.648 46.502 1.00 55.03 99 GLU A O 1
ATOM 789 N N . ALA A 1 100 ? -19.041 -2.498 46.820 1.00 52.25 100 ALA A N 1
ATOM 790 C CA . ALA A 1 100 ? -18.524 -2.341 48.174 1.00 52.25 100 ALA A CA 1
ATOM 791 C C . ALA A 1 100 ? -19.399 -1.297 48.883 1.00 52.25 100 ALA A C 1
ATOM 793 O O . ALA A 1 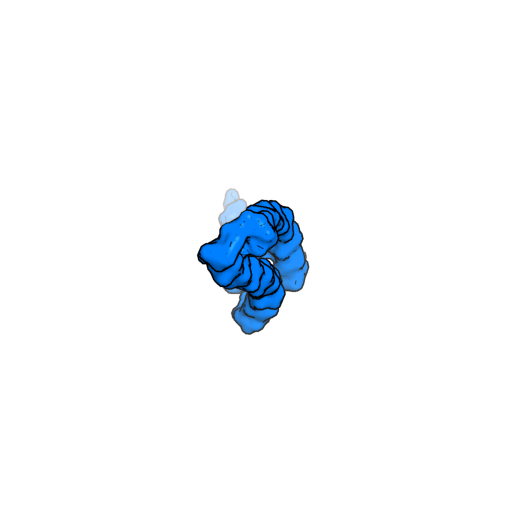100 ? -19.006 -0.147 49.061 1.00 52.25 100 ALA A O 1
ATOM 794 N N . VAL A 1 101 ? -20.639 -1.692 49.187 1.00 55.66 101 VAL A N 1
ATOM 795 C CA . VAL A 1 101 ? -21.412 -1.098 50.281 1.00 55.66 101 VAL A CA 1
ATOM 796 C C . VAL A 1 101 ? -21.277 -2.074 51.441 1.00 55.66 101 VAL A C 1
ATOM 798 O O . VAL A 1 101 ? -22.035 -3.034 51.518 1.00 55.66 101 VAL A O 1
ATOM 801 N N . VAL A 1 102 ? -20.269 -1.859 52.286 1.00 50.22 102 VAL A N 1
ATOM 802 C CA . VAL A 1 102 ? -20.250 -2.289 53.692 1.00 50.22 102 VAL A CA 1
ATOM 803 C C . VAL A 1 102 ? -19.544 -1.200 54.480 1.00 50.22 102 VAL A C 1
ATOM 805 O O . VAL A 1 102 ? -18.428 -0.820 54.055 1.00 50.22 102 VAL A O 1
#

Solvent-accessible surface area (backbone atoms only — not comparable to full-atom values): 6017 Å² total; per-residue (Å²): 103,70,66,52,34,55,51,39,58,66,72,45,88,83,61,53,71,69,56,36,46,52,53,33,51,62,73,41,45,64,58,52,50,53,57,51,47,54,50,47,55,52,34,50,48,33,46,76,70,45,50,80,90,36,29,66,59,23,48,53,50,49,54,51,50,56,53,48,58,51,44,59,56,67,49,50,53,58,48,49,62,70,67,59,75,49,70,72,84,72,48,77,76,80,78,74,83,77,76,90,85,125

Mean predicted aligned error: 9.47 Å

Radius of gyration: 21.09 Å; Cα contacts (8 Å, |Δi|>4): 52; chains: 1; bounding box: 38×19×76 Å

pLDDT: mean 79.65, std 13.65, range [49.62, 95.81]

Secondary structure (DSSP, 8-state):
-HHHHHHHHHH-TT--HHHHHHHHHHHHHHHHHHHHHHHHHHHHHHHHHS-HHHHHHHHHHHHHHHHHHHHHHHTHHHHHHHTT--GGGT------------